Protein AF-A0A7X2ZSP7-F1 (afdb_monomer)

Solvent-accessible surface area (backbone atoms only — not comparable to full-atom values): 6248 Å² total; per-residue (Å²): 135,80,85,75,80,73,73,78,79,79,77,81,80,87,80,85,79,76,85,85,76,88,71,74,70,70,70,78,67,75,78,66,77,75,48,36,67,53,47,38,74,74,40,33,84,83,72,76,74,37,33,39,75,86,49,44,59,71,71,57,46,79,41,35,81,75,34,30,79,84,70,80,67,45,36,42,54,65,36,46,61,69,38,80,75,80,80,74,74,78,84,124

Structure (mmCIF, N/CA/C/O backbone):
data_AF-A0A7X2ZSP7-F1
#
_entry.id   AF-A0A7X2ZSP7-F1
#
loop_
_atom_site.group_PDB
_atom_site.id
_atom_site.type_symbol
_atom_site.label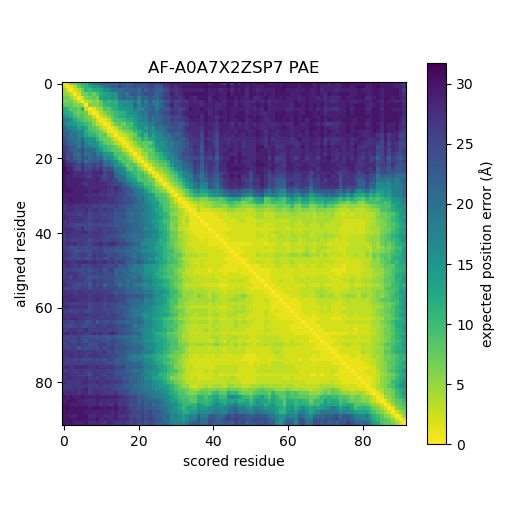_atom_id
_atom_site.label_alt_id
_atom_site.label_comp_id
_atom_site.label_asym_id
_atom_site.label_entity_id
_atom_site.label_seq_id
_atom_site.pdbx_PDB_ins_code
_atom_site.Cartn_x
_atom_site.Cartn_y
_atom_site.Cartn_z
_atom_site.occupancy
_atom_site.B_iso_or_equiv
_atom_site.auth_seq_id
_atom_site.auth_comp_id
_atom_site.auth_asym_id
_atom_site.auth_atom_id
_atom_site.pdbx_PDB_model_num
ATOM 1 N N . MET A 1 1 ? 57.338 -21.449 -46.737 1.00 44.62 1 MET A N 1
ATOM 2 C CA . MET A 1 1 ? 57.804 -22.324 -45.638 1.00 44.62 1 MET A CA 1
ATOM 3 C C . MET A 1 1 ? 57.100 -21.881 -44.364 1.00 44.62 1 MET A C 1
ATOM 5 O O . MET A 1 1 ? 57.280 -20.752 -43.924 1.00 44.62 1 MET A O 1
ATOM 9 N N . ASN A 1 2 ? 56.142 -22.691 -43.919 1.00 45.34 2 ASN A N 1
ATOM 10 C CA . ASN A 1 2 ? 55.001 -22.259 -43.114 1.00 45.34 2 ASN A CA 1
ATOM 11 C C . ASN A 1 2 ? 55.349 -22.233 -41.622 1.00 45.34 2 ASN A C 1
ATOM 13 O O . ASN A 1 2 ? 55.725 -23.259 -41.064 1.00 45.34 2 ASN A O 1
ATOM 17 N N . LYS A 1 3 ? 55.186 -21.067 -40.984 1.00 48.75 3 LYS A N 1
ATOM 18 C CA . LYS A 1 3 ? 55.512 -20.753 -39.577 1.00 48.75 3 LYS A CA 1
ATOM 19 C C . LYS A 1 3 ? 54.562 -21.432 -38.567 1.00 48.75 3 LYS A C 1
ATOM 21 O O . LYS A 1 3 ? 54.109 -20.809 -37.616 1.00 48.75 3 LYS A O 1
ATOM 26 N N . LYS A 1 4 ? 54.216 -22.702 -38.795 1.00 53.25 4 LYS A N 1
ATOM 27 C CA . LYS A 1 4 ? 53.289 -23.492 -37.966 1.00 53.25 4 LYS A CA 1
ATOM 28 C C . LYS A 1 4 ? 53.971 -24.183 -36.773 1.00 53.25 4 LYS A C 1
ATOM 30 O O . LYS A 1 4 ? 53.298 -24.886 -36.035 1.00 53.25 4 LYS A O 1
ATOM 35 N N . SER A 1 5 ? 55.264 -23.943 -36.542 1.00 52.34 5 SER A N 1
ATOM 36 C CA . SER A 1 5 ? 56.039 -24.611 -35.480 1.00 52.34 5 SER A CA 1
ATOM 37 C C . SER A 1 5 ? 56.327 -23.749 -34.242 1.00 52.34 5 SER A C 1
ATOM 39 O O . SER A 1 5 ? 57.038 -24.198 -33.356 1.00 52.34 5 SER A O 1
ATOM 41 N N . PHE A 1 6 ? 55.772 -22.533 -34.146 1.00 52.00 6 PHE A N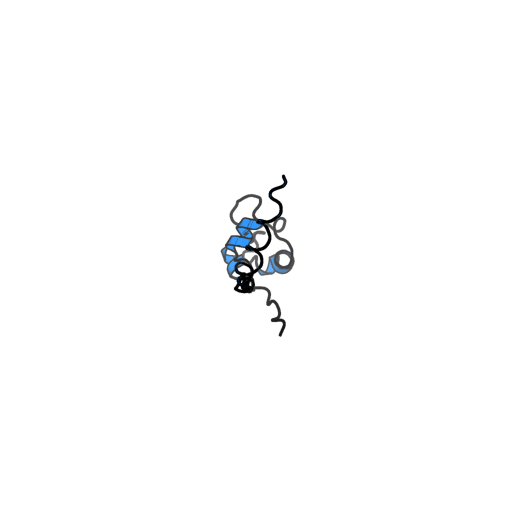 1
ATOM 42 C CA . PHE A 1 6 ? 55.862 -21.695 -32.933 1.00 52.00 6 PHE A CA 1
ATOM 43 C C . PHE A 1 6 ? 54.661 -21.854 -31.981 1.00 52.00 6 PHE A C 1
ATOM 45 O O . PHE A 1 6 ? 54.636 -21.265 -30.905 1.00 52.00 6 PHE A O 1
ATOM 52 N N . TYR A 1 7 ? 53.670 -22.670 -32.354 1.00 53.53 7 TYR A N 1
ATOM 53 C CA . TYR A 1 7 ? 52.433 -22.879 -31.591 1.00 53.53 7 TYR A CA 1
ATOM 54 C C . TYR A 1 7 ? 52.555 -23.897 -30.442 1.00 53.53 7 TYR A C 1
ATOM 56 O O . TYR A 1 7 ? 51.575 -24.158 -29.754 1.00 53.53 7 TYR A O 1
ATOM 64 N N . THR A 1 8 ? 53.736 -24.466 -30.193 1.00 53.34 8 THR A N 1
ATOM 65 C CA . THR A 1 8 ? 53.919 -25.588 -29.251 1.00 53.34 8 THR A CA 1
ATOM 66 C C . THR A 1 8 ? 54.585 -25.221 -27.920 1.00 53.34 8 THR A C 1
ATOM 68 O O . THR A 1 8 ? 54.831 -26.112 -27.116 1.00 53.34 8 THR A O 1
ATOM 71 N N . ALA A 1 9 ? 54.834 -23.935 -27.639 1.00 49.81 9 ALA A N 1
ATOM 72 C CA . ALA A 1 9 ? 55.406 -23.478 -26.359 1.00 49.81 9 ALA A CA 1
ATOM 73 C C . ALA A 1 9 ? 54.493 -22.536 -25.545 1.00 49.81 9 ALA A C 1
ATOM 75 O O . ALA A 1 9 ? 54.862 -22.112 -24.456 1.00 49.81 9 ALA A O 1
ATOM 76 N N . ILE A 1 10 ? 53.281 -22.241 -26.029 1.00 52.62 10 ILE A N 1
ATOM 77 C CA . ILE A 1 10 ? 52.240 -21.490 -25.287 1.00 52.62 10 ILE A CA 1
ATOM 78 C C . ILE A 1 10 ? 51.177 -22.468 -24.739 1.00 52.62 10 ILE A C 1
ATOM 80 O O . ILE A 1 10 ? 50.046 -22.104 -24.440 1.00 52.62 10 ILE A O 1
ATOM 84 N N . ALA A 1 11 ? 51.535 -23.750 -24.633 1.00 50.75 11 ALA A N 1
ATOM 85 C CA . ALA A 1 11 ? 50.632 -24.832 -24.259 1.00 50.75 11 ALA A CA 1
ATOM 86 C C . ALA A 1 11 ? 50.649 -25.185 -22.756 1.00 50.75 11 ALA A C 1
ATOM 88 O O . ALA A 1 11 ? 49.985 -26.144 -22.382 1.00 50.75 11 ALA A O 1
ATOM 89 N N . THR A 1 12 ? 51.377 -24.471 -21.879 1.00 52.78 12 THR A N 1
ATOM 90 C CA . THR A 1 12 ? 51.584 -24.975 -20.498 1.00 52.78 12 THR A CA 1
ATOM 91 C C . THR A 1 12 ? 51.532 -23.988 -19.323 1.00 52.78 12 THR A C 1
ATOM 93 O O . THR A 1 12 ? 51.631 -24.462 -18.198 1.00 52.78 12 THR A O 1
ATOM 96 N N . VAL A 1 13 ? 51.327 -22.669 -19.478 1.00 51.78 13 VAL A N 1
ATOM 97 C CA . VAL A 1 13 ? 51.414 -21.751 -18.301 1.00 51.78 13 VAL A CA 1
ATOM 98 C C . VAL A 1 13 ? 50.209 -20.819 -18.085 1.00 51.78 13 VAL A C 1
ATOM 100 O O . VAL A 1 13 ? 50.065 -20.253 -17.009 1.00 51.78 13 VAL A O 1
ATOM 103 N N . ALA A 1 14 ? 49.271 -20.699 -19.025 1.00 49.88 14 ALA A N 1
ATOM 104 C CA . ALA A 1 14 ? 48.180 -19.715 -18.915 1.00 49.88 14 ALA A CA 1
ATOM 105 C C . ALA A 1 14 ? 46.775 -20.325 -18.730 1.00 49.88 14 ALA A C 1
ATOM 107 O O . ALA A 1 14 ? 45.784 -19.705 -19.101 1.00 49.88 14 ALA A O 1
ATOM 108 N N . PHE A 1 15 ? 46.674 -21.538 -18.171 1.00 50.50 15 PHE A N 1
ATOM 109 C CA . PHE A 1 15 ? 45.390 -22.203 -17.878 1.00 50.50 15 PHE A CA 1
ATOM 110 C C . PHE A 1 15 ? 45.213 -22.557 -16.387 1.00 50.50 15 PHE A C 1
ATOM 112 O O . PHE A 1 15 ? 44.417 -23.417 -16.030 1.00 50.50 15 PHE A O 1
ATOM 119 N N . THR A 1 16 ? 45.938 -21.886 -15.487 1.00 53.00 16 THR A N 1
ATOM 120 C CA . THR A 1 16 ? 45.802 -22.036 -14.023 1.00 53.00 16 THR A CA 1
ATOM 121 C C . THR A 1 16 ? 45.151 -20.818 -13.370 1.00 53.00 16 THR A C 1
ATOM 123 O O . THR A 1 16 ? 45.584 -20.375 -12.313 1.00 53.00 16 THR A O 1
ATOM 126 N N . LEU A 1 17 ? 44.115 -20.255 -13.995 1.00 51.44 17 LEU A N 1
ATOM 127 C CA . LEU A 1 17 ? 43.220 -19.274 -13.364 1.00 51.44 17 LEU A CA 1
ATOM 128 C C . LEU A 1 17 ? 41.753 -19.608 -13.669 1.00 51.44 17 LEU A C 1
ATOM 130 O O . LEU A 1 17 ? 40.933 -18.742 -13.961 1.00 51.44 17 LEU A O 1
ATOM 134 N N . ILE A 1 18 ? 41.420 -20.898 -13.610 1.00 60.53 18 ILE A N 1
ATOM 135 C CA . ILE A 1 18 ? 40.049 -21.316 -13.320 1.00 60.53 18 ILE A CA 1
ATOM 136 C C . ILE A 1 18 ? 39.933 -21.381 -11.800 1.00 60.53 18 ILE A C 1
ATOM 138 O O . ILE A 1 18 ? 40.818 -21.913 -11.139 1.00 60.53 18 ILE A O 1
ATOM 142 N N . ALA A 1 19 ? 38.807 -20.887 -11.294 1.00 60.72 19 ALA A N 1
ATOM 143 C CA . ALA A 1 19 ? 38.456 -20.712 -9.891 1.00 60.72 19 ALA A CA 1
ATOM 144 C C . ALA A 1 19 ? 39.054 -19.446 -9.279 1.00 60.72 19 ALA A C 1
ATOM 146 O O . ALA A 1 19 ? 40.193 -19.419 -8.836 1.00 60.72 19 ALA A O 1
ATOM 147 N N . VAL A 1 20 ? 38.238 -18.395 -9.218 1.00 58.88 20 VAL A N 1
ATOM 148 C CA . VAL A 1 20 ? 37.807 -17.797 -7.948 1.00 58.88 20 VAL A CA 1
ATOM 149 C C . VAL A 1 20 ? 36.787 -16.702 -8.283 1.00 58.88 20 VAL A C 1
ATOM 151 O O . VAL A 1 20 ? 37.100 -15.619 -8.755 1.00 58.88 20 VAL A O 1
ATOM 154 N N . GLN A 1 21 ? 35.530 -17.050 -8.008 1.00 53.56 21 GLN A N 1
ATOM 155 C CA . GLN A 1 21 ? 34.536 -16.155 -7.424 1.00 53.56 21 GLN A CA 1
ATOM 156 C C . GLN A 1 21 ? 33.964 -15.024 -8.285 1.00 53.56 21 GLN A C 1
ATOM 158 O O . GLN A 1 21 ? 34.016 -13.859 -7.910 1.00 53.56 21 GLN A O 1
ATOM 163 N N . THR A 1 22 ? 33.152 -15.382 -9.278 1.00 52.47 22 THR A N 1
ATOM 164 C CA . THR A 1 22 ? 31.838 -14.721 -9.371 1.00 52.47 22 THR A CA 1
ATOM 165 C C . THR A 1 22 ? 30.859 -15.471 -8.474 1.00 52.47 22 THR A C 1
ATOM 167 O O . THR A 1 22 ? 29.844 -16.001 -8.915 1.00 52.47 22 THR A O 1
ATOM 170 N N . ALA A 1 23 ? 31.172 -15.510 -7.177 1.00 56.06 23 ALA A N 1
ATOM 171 C CA . ALA A 1 23 ? 30.138 -15.559 -6.165 1.00 56.06 23 ALA A CA 1
ATOM 172 C C . ALA A 1 23 ? 29.515 -14.158 -6.130 1.00 56.06 23 ALA A C 1
A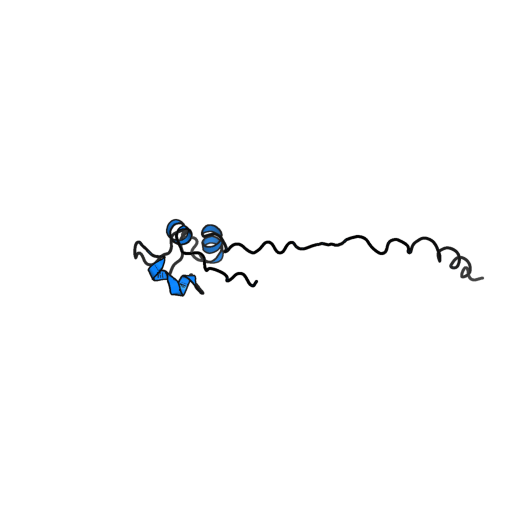TOM 174 O O . ALA A 1 23 ? 29.593 -13.445 -5.137 1.00 56.06 23 ALA A O 1
ATOM 175 N N . SER A 1 24 ? 28.834 -13.775 -7.214 1.00 48.06 24 SER A N 1
ATOM 176 C CA . SER A 1 24 ? 27.612 -12.999 -7.076 1.00 48.06 24 SER A CA 1
ATOM 177 C C . SER A 1 24 ? 26.611 -13.937 -6.401 1.00 48.06 24 SER A C 1
ATOM 179 O O . SER A 1 24 ? 25.638 -14.409 -6.983 1.00 48.06 24 SER A O 1
ATOM 181 N N . ALA A 1 25 ? 26.897 -14.228 -5.127 1.00 52.38 25 ALA A N 1
ATOM 182 C CA . ALA A 1 25 ? 25.900 -14.422 -4.113 1.00 52.38 25 ALA A CA 1
ATOM 183 C C . ALA A 1 25 ? 25.064 -13.150 -4.183 1.00 52.38 25 ALA A C 1
ATOM 185 O O . ALA A 1 25 ? 25.325 -12.156 -3.512 1.00 52.38 25 ALA A O 1
ATOM 186 N N . GLN A 1 26 ? 24.107 -13.164 -5.110 1.00 46.22 26 GLN A N 1
ATOM 187 C CA . GLN A 1 26 ? 22.929 -12.343 -5.062 1.00 46.22 26 GLN A CA 1
ATOM 188 C C . GLN A 1 26 ? 22.271 -12.775 -3.764 1.00 46.22 26 GLN A C 1
ATOM 190 O O . GLN A 1 26 ? 21.500 -13.736 -3.713 1.00 46.22 26 GLN A O 1
ATOM 195 N N . GLU A 1 27 ? 22.742 -12.135 -2.695 1.00 46.19 27 GLU A N 1
ATOM 196 C CA . GLU A 1 27 ? 22.147 -12.079 -1.388 1.00 46.19 27 GLU A CA 1
ATOM 197 C C . GLU A 1 27 ? 20.659 -11.996 -1.667 1.00 46.19 27 GLU A C 1
ATOM 199 O O . GLU A 1 27 ? 20.163 -11.021 -2.239 1.00 46.19 27 GLU A O 1
ATOM 204 N N . LYS A 1 28 ? 19.963 -13.096 -1.379 1.00 49.16 28 LYS A N 1
ATOM 205 C CA . LYS A 1 28 ? 18.518 -13.103 -1.266 1.00 49.16 28 LYS A CA 1
ATOM 206 C C . LYS A 1 28 ? 18.223 -12.163 -0.105 1.00 49.16 28 LYS A C 1
ATOM 208 O O . LYS A 1 28 ? 17.967 -12.621 1.003 1.00 49.16 28 LYS A O 1
ATOM 213 N N . ARG A 1 29 ? 18.305 -10.853 -0.349 1.00 49.72 29 ARG A N 1
ATOM 214 C CA . ARG A 1 29 ? 17.658 -9.841 0.461 1.00 49.72 29 ARG A CA 1
ATOM 215 C C . ARG A 1 29 ? 16.224 -10.301 0.466 1.00 49.72 29 ARG A C 1
ATOM 217 O O . ARG A 1 29 ? 15.572 -10.306 -0.581 1.00 49.72 29 ARG A O 1
ATOM 224 N N . GLY A 1 30 ? 15.808 -10.872 1.594 1.00 53.47 30 GLY A N 1
ATOM 225 C CA . GLY A 1 30 ? 14.413 -11.175 1.824 1.00 53.47 30 GLY A CA 1
ATOM 226 C C . GLY A 1 30 ? 13.695 -9.890 1.480 1.00 53.47 30 GLY A C 1
ATOM 227 O O . GLY A 1 30 ? 13.960 -8.878 2.116 1.00 53.47 30 GLY A O 1
ATOM 228 N N . GLN A 1 31 ? 12.945 -9.903 0.379 1.00 55.69 31 GLN A N 1
ATOM 229 C CA . GLN A 1 31 ? 12.233 -8.728 -0.083 1.00 55.69 31 GLN A CA 1
ATOM 230 C C . GLN A 1 31 ? 11.287 -8.379 1.056 1.00 55.69 31 GLN A C 1
ATOM 232 O O . GLN A 1 31 ? 10.295 -9.083 1.280 1.00 55.69 31 GLN A O 1
ATOM 237 N N . GLU A 1 32 ? 11.661 -7.376 1.851 1.00 60.03 32 GLU A N 1
ATOM 238 C CA . GLU A 1 32 ? 10.715 -6.742 2.742 1.00 60.03 32 GLU A CA 1
ATOM 239 C C . GLU A 1 32 ? 9.533 -6.311 1.871 1.00 60.03 32 GLU A C 1
ATOM 241 O O . GLU A 1 32 ? 9.734 -5.947 0.705 1.00 60.03 32 GLU A O 1
ATOM 246 N N . PRO A 1 33 ? 8.294 -6.437 2.374 1.00 68.50 33 PRO A N 1
ATOM 247 C CA . PRO A 1 33 ? 7.145 -5.927 1.648 1.00 68.50 33 PRO A CA 1
ATOM 248 C C . PRO A 1 33 ? 7.444 -4.490 1.209 1.00 68.50 33 PRO A C 1
ATOM 250 O O . PRO A 1 33 ? 8.004 -3.749 2.028 1.00 68.50 33 PRO A O 1
ATOM 253 N N . PRO A 1 34 ? 7.111 -4.112 -0.040 1.00 79.38 34 PRO A N 1
ATOM 254 C CA . PRO A 1 34 ? 7.315 -2.748 -0.503 1.00 79.38 34 PRO A CA 1
ATOM 255 C C . PRO A 1 34 ? 6.722 -1.791 0.526 1.00 79.38 34 PRO A C 1
ATOM 257 O O . PRO A 1 34 ? 5.645 -2.038 1.080 1.00 79.38 34 PRO A O 1
ATOM 260 N N . SER A 1 35 ? 7.469 -0.739 0.834 1.00 86.31 35 SER A N 1
ATOM 261 C CA . SER A 1 35 ? 6.989 0.290 1.746 1.00 86.31 35 SER A CA 1
ATOM 262 C C . SER A 1 35 ? 5.719 0.937 1.185 1.00 86.31 35 SER A C 1
ATOM 264 O O . SER A 1 35 ? 5.489 0.927 -0.025 1.00 86.31 35 SER A O 1
ATOM 266 N N . ALA A 1 36 ? 4.905 1.547 2.048 1.00 87.62 36 ALA A N 1
ATOM 267 C CA . ALA A 1 36 ? 3.739 2.319 1.615 1.00 87.62 36 ALA A CA 1
ATOM 268 C C . ALA A 1 36 ? 4.098 3.338 0.517 1.00 87.62 36 ALA A C 1
ATOM 270 O O . ALA A 1 36 ? 3.398 3.455 -0.481 1.00 87.62 36 ALA A O 1
ATOM 271 N N . THR A 1 37 ? 5.248 4.006 0.652 1.00 89.38 37 THR A N 1
ATOM 272 C CA . THR A 1 37 ? 5.747 4.965 -0.339 1.00 89.38 37 THR A CA 1
ATOM 273 C C . THR A 1 37 ? 6.039 4.311 -1.689 1.00 89.38 37 THR A C 1
ATOM 275 O O . THR A 1 37 ? 5.728 4.882 -2.729 1.00 89.38 37 THR A O 1
ATOM 278 N N . GLU A 1 38 ? 6.638 3.118 -1.699 1.00 89.12 38 GLU A N 1
ATOM 279 C CA . GLU A 1 38 ? 6.884 2.376 -2.941 1.00 89.12 38 GLU A CA 1
ATOM 280 C C . GLU A 1 38 ? 5.593 1.866 -3.571 1.00 89.12 38 GLU A C 1
ATOM 282 O O . GLU A 1 38 ? 5.490 1.878 -4.794 1.00 89.12 38 GLU A O 1
ATOM 287 N N . LEU A 1 39 ? 4.616 1.455 -2.760 1.00 88.62 39 LEU A N 1
ATOM 288 C CA . LEU A 1 39 ? 3.299 1.045 -3.243 1.00 88.62 39 LEU A CA 1
ATOM 289 C C . LEU A 1 39 ? 2.587 2.195 -3.947 1.00 88.62 39 LEU A C 1
ATOM 291 O O . LEU A 1 39 ? 2.180 2.022 -5.091 1.00 88.62 39 LEU A O 1
ATOM 295 N N . ILE A 1 40 ? 2.509 3.368 -3.309 1.00 91.62 40 ILE A N 1
ATOM 296 C CA . ILE A 1 40 ? 1.936 4.570 -3.928 1.00 91.62 40 ILE A CA 1
ATOM 297 C C . ILE A 1 40 ? 2.686 4.868 -5.221 1.00 91.62 40 ILE A C 1
ATOM 299 O O . ILE A 1 40 ? 2.093 4.850 -6.286 1.00 91.62 40 ILE A O 1
ATOM 303 N N . LYS A 1 41 ? 4.017 4.969 -5.178 1.00 90.69 41 LYS A N 1
ATOM 304 C CA . LYS A 1 41 ? 4.824 5.257 -6.372 1.00 90.69 41 LYS A CA 1
ATOM 305 C C . LYS A 1 41 ? 4.620 4.264 -7.530 1.00 90.69 41 LYS A C 1
ATOM 307 O O . LYS A 1 41 ? 4.859 4.614 -8.682 1.00 90.69 41 LYS A O 1
ATOM 312 N N . GLN A 1 42 ? 4.260 3.014 -7.246 1.00 90.06 42 GLN A N 1
ATOM 313 C CA . GLN A 1 42 ? 4.030 1.992 -8.271 1.00 90.06 42 GLN A CA 1
ATOM 314 C C . GLN A 1 42 ? 2.588 1.938 -8.784 1.00 90.06 42 GLN A C 1
ATOM 316 O O . GLN A 1 42 ? 2.368 1.388 -9.864 1.00 90.06 42 GLN A O 1
ATOM 321 N N . MET A 1 43 ? 1.618 2.421 -8.008 1.00 91.19 43 MET A N 1
ATOM 322 C C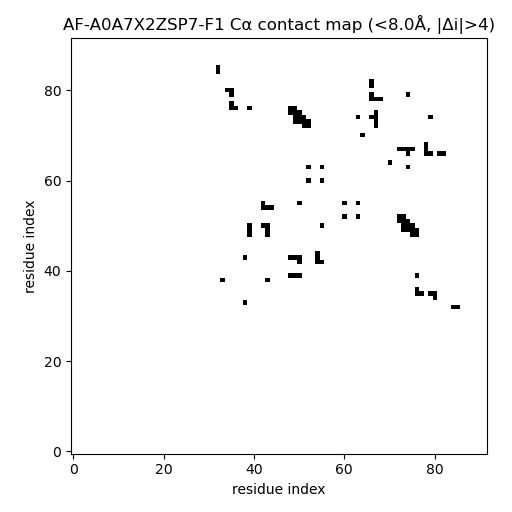A . MET A 1 43 ? 0.194 2.165 -8.242 1.00 91.19 43 MET A CA 1
ATOM 323 C C . MET A 1 43 ? -0.637 3.438 -8.431 1.00 91.19 43 MET A C 1
ATOM 325 O O . MET A 1 43 ? -1.677 3.352 -9.077 1.00 91.19 43 MET A O 1
ATOM 329 N N . ASP A 1 44 ? -0.172 4.570 -7.902 1.00 94.00 44 ASP A N 1
ATOM 330 C CA . ASP A 1 44 ? -0.766 5.905 -8.014 1.00 94.00 44 ASP A CA 1
ATOM 331 C C . ASP A 1 44 ? -0.612 6.388 -9.458 1.00 94.00 44 ASP A C 1
ATOM 333 O O . ASP A 1 44 ? 0.454 6.841 -9.882 1.00 94.00 44 ASP A O 1
ATOM 337 N N . ALA A 1 45 ? -1.655 6.166 -10.253 1.00 94.12 45 ALA A N 1
ATOM 338 C CA . ALA A 1 45 ? -1.650 6.452 -11.679 1.00 94.12 45 ALA A CA 1
ATOM 339 C C . ALA A 1 45 ? -2.064 7.897 -11.964 1.00 94.12 45 ALA A C 1
ATOM 341 O O . ALA A 1 45 ? -1.739 8.422 -13.031 1.00 94.12 45 ALA A O 1
ATOM 342 N N . ASN A 1 46 ? -2.809 8.515 -11.046 1.00 93.31 46 ASN A N 1
ATOM 343 C CA . ASN A 1 46 ? -3.222 9.912 -11.120 1.00 93.31 46 ASN A CA 1
ATOM 344 C C . ASN A 1 46 ? -2.277 10.875 -10.373 1.00 93.31 46 ASN A C 1
ATOM 346 O O . ASN A 1 46 ? -2.503 12.083 -10.440 1.00 93.31 46 ASN A O 1
ATOM 350 N N . GLU A 1 47 ? -1.223 10.357 -9.738 1.00 93.25 47 GLU A N 1
ATOM 351 C CA . GLU A 1 47 ? -0.167 11.095 -9.029 1.00 93.25 47 GLU A CA 1
ATOM 352 C C . GLU A 1 47 ? -0.714 12.017 -7.929 1.00 93.25 47 GLU A C 1
ATOM 354 O O . GLU A 1 47 ? -0.224 13.131 -7.716 1.00 93.25 47 GLU A O 1
ATOM 359 N N . ASP A 1 48 ? -1.756 11.568 -7.231 1.00 92.75 48 ASP A N 1
ATOM 360 C CA . ASP A 1 48 ? -2.433 12.358 -6.203 1.00 92.75 48 ASP A CA 1
ATOM 361 C C . ASP A 1 48 ? -1.949 12.059 -4.772 1.00 92.75 48 ASP A C 1
ATOM 363 O O . ASP A 1 48 ? -2.426 12.676 -3.810 1.00 92.75 48 ASP A O 1
ATOM 367 N N . GLY A 1 49 ? -0.980 11.148 -4.634 1.00 92.00 49 GLY A N 1
ATOM 368 C CA . GLY A 1 49 ? -0.348 10.773 -3.376 1.00 92.00 49 GLY A CA 1
ATOM 369 C C . GLY A 1 49 ? -1.157 9.791 -2.530 1.00 92.00 49 GLY A C 1
ATOM 370 O O . GLY A 1 49 ? -0.804 9.578 -1.366 1.00 92.00 49 GLY A O 1
ATOM 371 N N . LYS A 1 50 ? -2.223 9.203 -3.079 1.00 94.25 50 LYS A N 1
ATOM 372 C CA . LYS A 1 50 ? -3.062 8.181 -2.442 1.00 94.25 50 LYS A CA 1
ATOM 373 C C . LYS A 1 50 ? -3.459 7.117 -3.468 1.00 94.25 50 LYS A C 1
ATOM 375 O O . LYS A 1 50 ? -3.159 7.232 -4.646 1.00 94.25 50 LYS A O 1
ATOM 380 N N . LEU A 1 51 ? -4.051 6.013 -3.014 1.00 94.50 51 LEU A N 1
ATOM 381 C CA . LEU A 1 51 ? -4.486 4.932 -3.906 1.00 94.50 51 LEU A CA 1
ATOM 382 C C . LEU A 1 51 ? -5.993 4.745 -3.836 1.00 94.50 51 LEU A C 1
ATOM 384 O O . LEU A 1 51 ? -6.519 4.357 -2.798 1.00 94.50 51 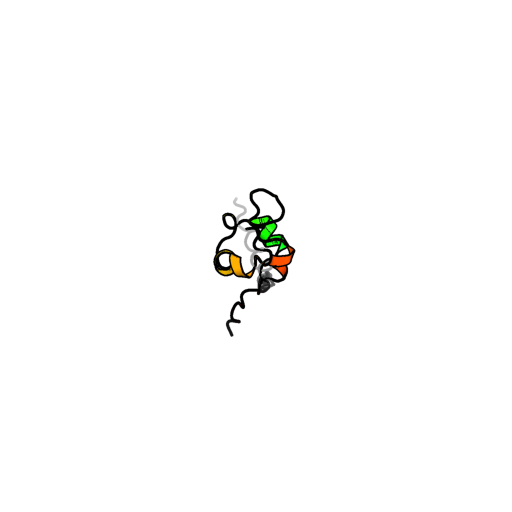LEU A O 1
ATOM 388 N N . SER A 1 52 ? -6.687 4.943 -4.951 1.00 95.06 52 SER A N 1
ATOM 389 C CA . SER A 1 52 ? -8.113 4.627 -5.045 1.00 95.06 52 SER A CA 1
ATOM 390 C C . SER A 1 52 ? -8.371 3.117 -5.159 1.00 95.06 52 SER A C 1
ATOM 392 O O . SER A 1 52 ? -7.503 2.338 -5.568 1.00 95.06 52 SER A O 1
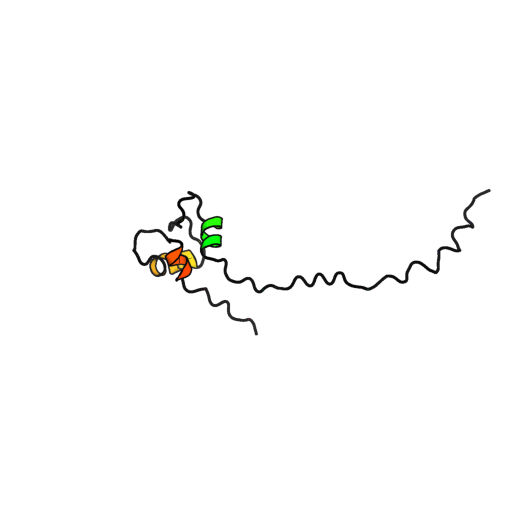ATOM 394 N N . GLU A 1 53 ? -9.612 2.685 -4.904 1.00 92.38 53 GLU A N 1
ATOM 395 C CA . GLU A 1 53 ? -10.040 1.279 -5.053 1.00 92.38 53 GLU A CA 1
ATOM 396 C C . GLU A 1 53 ? -9.760 0.695 -6.463 1.00 92.38 53 GLU A C 1
ATOM 398 O O . GLU A 1 53 ? -9.603 -0.517 -6.664 1.00 92.38 53 GLU A O 1
ATOM 403 N N . LYS A 1 54 ? -9.699 1.569 -7.475 1.00 92.88 54 LYS A N 1
ATOM 404 C CA . LYS A 1 54 ? -9.439 1.203 -8.875 1.00 92.88 54 LYS A CA 1
ATOM 405 C C . LYS A 1 54 ? -7.950 0.993 -9.159 1.00 92.88 54 LYS A C 1
ATOM 407 O O . LYS A 1 54 ? -7.610 0.234 -10.069 1.00 92.88 54 LYS A O 1
ATOM 412 N N . GLU A 1 55 ? -7.085 1.648 -8.395 1.00 93.56 55 GLU A N 1
ATOM 413 C CA . GLU A 1 55 ? -5.627 1.592 -8.529 1.00 93.56 55 GLU A CA 1
ATOM 414 C C . GLU A 1 55 ? -5.033 0.443 -7.717 1.00 93.56 55 GLU A C 1
ATOM 416 O O . GLU A 1 55 ? -4.088 -0.220 -8.160 1.00 93.56 55 GLU A O 1
ATOM 421 N N . VAL A 1 56 ? -5.642 0.131 -6.568 1.00 91.50 56 VAL A N 1
ATOM 422 C CA . VAL A 1 56 ? -5.236 -0.998 -5.728 1.00 91.50 56 VAL A CA 1
ATOM 423 C C . VAL A 1 56 ? -5.508 -2.356 -6.379 1.00 91.50 56 VAL A C 1
ATOM 425 O O . VAL A 1 56 ? -6.510 -2.592 -7.059 1.00 91.50 56 VAL A O 1
ATOM 428 N N . LYS A 1 57 ? -4.600 -3.308 -6.147 1.00 89.50 57 LYS A N 1
ATOM 429 C CA . LYS A 1 57 ? -4.672 -4.682 -6.662 1.00 89.50 57 LYS A CA 1
ATOM 430 C C . LYS A 1 57 ? -4.151 -5.672 -5.622 1.00 89.50 57 LYS A C 1
ATOM 432 O O . LYS A 1 57 ? -3.419 -5.310 -4.702 1.00 89.50 57 LYS A O 1
ATOM 437 N N . GLY A 1 58 ? -4.504 -6.946 -5.789 1.00 87.81 58 GLY A N 1
ATOM 438 C CA . GLY A 1 58 ? -4.016 -8.024 -4.928 1.00 87.81 58 GLY A CA 1
ATOM 439 C C . GLY A 1 58 ? -4.535 -7.921 -3.484 1.00 87.81 58 GLY A C 1
ATOM 440 O O . GLY A 1 58 ? -5.689 -7.541 -3.291 1.00 87.81 58 GLY A O 1
ATOM 441 N N . PRO A 1 59 ? -3.715 -8.257 -2.469 1.00 84.88 59 PRO A N 1
ATOM 442 C CA . PRO A 1 59 ? -4.138 -8.256 -1.065 1.00 84.88 59 PRO A CA 1
ATOM 443 C C . PRO A 1 59 ? -4.657 -6.902 -0.571 1.00 84.88 59 PRO A C 1
ATOM 445 O O . PRO A 1 59 ? -5.634 -6.870 0.164 1.00 84.88 59 PRO A O 1
ATOM 448 N N . ILE A 1 60 ? -4.067 -5.794 -1.038 1.00 87.62 60 ILE A N 1
ATOM 449 C CA . ILE A 1 60 ? -4.477 -4.434 -0.649 1.00 87.62 60 ILE A CA 1
ATOM 450 C C . ILE A 1 60 ? -5.926 -4.172 -1.049 1.00 87.62 60 ILE A C 1
ATOM 452 O O . ILE A 1 60 ? -6.672 -3.590 -0.280 1.00 87.62 60 ILE A O 1
ATOM 456 N N . LYS A 1 61 ? -6.351 -4.653 -2.224 1.00 90.00 61 LYS A N 1
ATOM 457 C CA . LYS A 1 61 ? -7.740 -4.505 -2.663 1.00 90.00 61 LYS A CA 1
ATOM 458 C C . LYS A 1 61 ? -8.710 -5.297 -1.781 1.00 90.00 61 LYS A C 1
ATOM 460 O O . LYS A 1 61 ? -9.795 -4.816 -1.484 1.00 90.00 61 LYS A O 1
ATOM 465 N N . ASN A 1 62 ? -8.323 -6.497 -1.350 1.00 89.88 62 ASN A N 1
ATOM 466 C CA . ASN A 1 62 ? -9.162 -7.318 -0.471 1.00 89.88 62 ASN A CA 1
ATOM 467 C C . ASN A 1 62 ? -9.287 -6.728 0.938 1.00 89.88 62 ASN A C 1
ATOM 469 O O . ASN A 1 62 ? -10.314 -6.906 1.587 1.00 89.88 62 ASN A O 1
ATOM 473 N N . ASP A 1 63 ? -8.238 -6.056 1.405 1.00 90.25 63 ASP A N 1
ATOM 474 C CA . ASP A 1 63 ? -8.202 -5.398 2.706 1.00 90.25 63 ASP A CA 1
ATOM 475 C C . ASP A 1 63 ? -8.453 -3.885 2.603 1.00 90.25 63 ASP A C 1
ATOM 477 O O . ASP A 1 63 ? -8.251 -3.184 3.585 1.00 90.25 63 ASP A O 1
ATOM 481 N N . PHE A 1 64 ? -8.930 -3.376 1.460 1.00 91.81 64 PHE A N 1
ATOM 482 C CA . PHE A 1 64 ? -9.064 -1.938 1.203 1.00 91.81 64 PHE A CA 1
ATOM 483 C C . PHE A 1 64 ? -9.879 -1.250 2.294 1.00 91.81 64 PHE A C 1
ATOM 485 O O . PHE A 1 64 ? -9.347 -0.414 3.005 1.00 91.81 64 PHE A O 1
ATOM 492 N N . SER A 1 65 ? -11.110 -1.708 2.531 1.00 91.25 65 SER A N 1
ATOM 493 C CA . SER A 1 65 ? -11.993 -1.173 3.577 1.00 91.25 65 SER A CA 1
ATOM 494 C C . SER A 1 65 ? -11.499 -1.416 5.009 1.00 91.25 65 SER A C 1
ATOM 496 O O . SER A 1 65 ? -12.115 -0.945 5.952 1.00 91.25 65 SER A O 1
ATOM 498 N N . LYS A 1 66 ? -10.449 -2.224 5.206 1.00 90.88 66 LYS A N 1
ATOM 499 C CA . LYS A 1 66 ? -9.802 -2.387 6.519 1.00 90.88 66 LYS A CA 1
ATOM 500 C C . LYS A 1 66 ? -8.640 -1.418 6.709 1.00 90.88 66 LYS A C 1
ATOM 502 O O . LYS A 1 66 ? -8.234 -1.205 7.846 1.00 90.88 66 LYS A O 1
ATOM 507 N N . ILE A 1 67 ? -8.052 -0.950 5.610 1.00 91.75 67 ILE A N 1
ATOM 508 C CA . ILE A 1 67 ? -6.925 -0.019 5.596 1.00 91.75 67 ILE A CA 1
ATOM 509 C C . ILE A 1 67 ? -7.452 1.418 5.506 1.00 91.75 67 ILE A C 1
ATOM 511 O O . ILE A 1 67 ? -6.912 2.277 6.185 1.00 91.75 67 ILE A O 1
ATOM 515 N N . ASP A 1 68 ? -8.506 1.645 4.718 1.00 93.50 68 ASP A N 1
ATOM 516 C CA . ASP A 1 68 ? -9.277 2.890 4.626 1.00 93.50 68 ASP A CA 1
ATOM 517 C C . ASP A 1 68 ? -10.032 3.115 5.946 1.00 93.50 68 ASP A C 1
ATOM 519 O O . ASP A 1 68 ? -11.127 2.595 6.165 1.00 93.50 68 ASP A O 1
ATOM 523 N N . THR A 1 69 ? -9.375 3.797 6.880 1.00 92.88 69 THR A N 1
ATOM 524 C CA . THR A 1 69 ? -9.884 4.052 8.234 1.00 92.88 69 THR A CA 1
ATOM 525 C C . THR A 1 69 ? -10.748 5.300 8.300 1.00 92.88 69 THR A C 1
ATOM 527 O O . THR A 1 69 ? -11.590 5.406 9.193 1.00 92.88 69 THR A O 1
ATOM 530 N N . ASN A 1 70 ? -10.528 6.249 7.388 1.00 93.25 70 ASN A N 1
ATOM 531 C CA . ASN A 1 70 ? -11.318 7.469 7.282 1.00 93.25 70 ASN A CA 1
ATOM 532 C C . ASN A 1 70 ? -12.539 7.315 6.351 1.00 93.25 70 ASN A C 1
ATOM 534 O O . ASN A 1 70 ? -13.359 8.233 6.297 1.00 93.25 70 ASN A O 1
ATOM 538 N N . GLU A 1 71 ? -12.677 6.164 5.684 1.00 93.62 71 GLU A N 1
ATOM 539 C CA . GLU A 1 71 ? -13.775 5.794 4.783 1.00 93.62 71 GLU A CA 1
ATOM 540 C C . GLU A 1 71 ? -13.967 6.803 3.639 1.00 93.62 71 GLU A C 1
ATOM 542 O O . GLU A 1 71 ? -15.092 7.073 3.201 1.00 93.62 71 GLU A O 1
ATOM 547 N N . ASP A 1 72 ? -12.868 7.388 3.153 1.00 94.19 72 ASP A N 1
ATOM 548 C CA . ASP A 1 72 ? -12.907 8.392 2.087 1.00 94.19 72 ASP A CA 1
ATOM 549 C C . ASP A 1 72 ? -12.850 7.779 0.675 1.00 94.19 72 ASP A C 1
ATOM 551 O O . ASP A 1 72 ? -13.062 8.483 -0.323 1.00 94.19 72 ASP A O 1
ATOM 555 N N . GLY A 1 73 ? -12.632 6.462 0.582 1.00 93.19 73 GLY A N 1
ATOM 556 C CA . GLY A 1 73 ? -12.517 5.734 -0.677 1.00 93.19 73 GLY A CA 1
ATOM 557 C C . GLY A 1 73 ? -11.117 5.770 -1.291 1.00 93.19 73 GLY A C 1
ATOM 558 O O . GLY A 1 73 ? -10.963 5.416 -2.470 1.00 93.19 73 GLY A O 1
ATOM 559 N N . TYR A 1 74 ? -10.099 6.155 -0.519 1.00 94.75 74 TYR A N 1
ATOM 560 C CA . TYR A 1 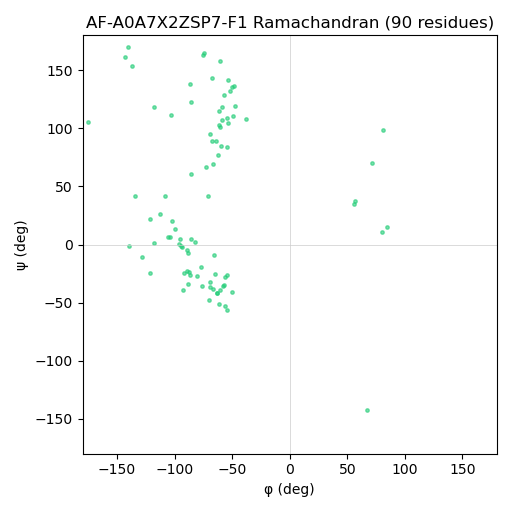74 ? -8.692 6.174 -0.900 1.00 94.75 74 TYR A CA 1
ATOM 561 C C . TYR A 1 74 ? -7.810 5.637 0.233 1.00 94.75 74 TYR A C 1
ATOM 563 O O . TYR A 1 74 ? -8.142 5.714 1.403 1.00 94.75 74 TYR A O 1
ATOM 571 N N . LEU A 1 75 ? -6.642 5.099 -0.116 1.00 93.69 75 LEU A N 1
ATOM 572 C CA . LEU A 1 75 ? -5.620 4.728 0.859 1.00 93.69 75 LEU A CA 1
ATOM 573 C C . LEU A 1 75 ? -4.519 5.773 0.861 1.00 93.69 75 LEU A C 1
ATOM 575 O O . LEU A 1 75 ? -3.749 5.886 -0.102 1.00 93.69 75 LEU A O 1
ATOM 579 N N . SER A 1 76 ? -4.426 6.517 1.954 1.00 94.38 76 SER A N 1
ATOM 580 C CA . SER A 1 76 ? -3.334 7.455 2.176 1.00 94.38 76 SER A CA 1
ATOM 581 C C . SER A 1 76 ? -2.024 6.737 2.530 1.00 94.38 76 SER A C 1
ATOM 583 O O . SER A 1 76 ? -1.981 5.561 2.904 1.00 94.38 76 SER A O 1
ATOM 585 N N . LEU A 1 77 ? -0.904 7.462 2.441 1.00 91.44 77 LEU A N 1
ATOM 586 C C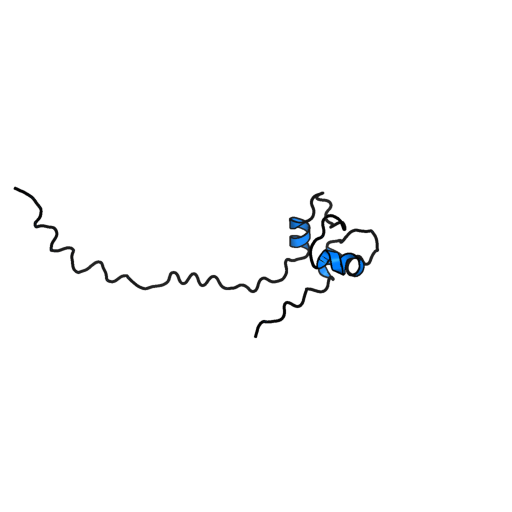A . LEU A 1 77 ? 0.404 6.952 2.865 1.00 91.44 77 LEU A CA 1
ATOM 587 C C . LEU A 1 77 ? 0.413 6.517 4.338 1.00 91.44 77 LEU A C 1
ATOM 589 O O . LEU A 1 77 ? 1.136 5.588 4.693 1.00 91.44 77 LEU A O 1
ATOM 593 N N . GLU A 1 78 ? -0.333 7.214 5.192 1.00 91.75 78 GLU A N 1
ATOM 594 C CA . GLU A 1 78 ? -0.405 6.939 6.628 1.00 91.75 78 GLU A CA 1
ATOM 595 C C . GLU A 1 78 ? -1.150 5.629 6.884 1.00 91.75 78 GLU A C 1
ATOM 597 O O . GLU A 1 78 ? -0.609 4.731 7.528 1.00 91.75 78 GLU A O 1
ATOM 602 N N . GLU A 1 79 ? -2.301 5.449 6.246 1.00 92.69 79 GLU A N 1
ATOM 603 C CA . GLU A 1 79 ? -3.096 4.222 6.336 1.00 92.69 79 GLU A CA 1
ATOM 604 C C . GLU A 1 79 ? -2.353 3.007 5.777 1.00 92.69 79 GLU A C 1
ATOM 606 O O . GLU A 1 79 ? -2.299 1.948 6.401 1.00 92.69 79 GLU A O 1
ATOM 611 N N . LEU A 1 80 ? -1.663 3.161 4.644 1.00 90.06 80 LEU A N 1
ATOM 612 C CA . LEU A 1 80 ? -0.822 2.101 4.078 1.00 90.06 80 LEU A CA 1
ATOM 613 C C . LEU A 1 80 ? 0.383 1.747 4.965 1.00 90.06 80 LEU A C 1
ATOM 615 O O . LEU A 1 80 ? 0.901 0.631 4.870 1.00 90.06 80 LEU A O 1
ATOM 619 N N . LYS A 1 81 ? 0.870 2.672 5.804 1.00 88.00 81 LYS A N 1
ATOM 620 C CA . LYS A 1 81 ? 1.937 2.387 6.783 1.00 88.00 81 LYS A CA 1
ATOM 621 C C . LYS A 1 81 ? 1.410 1.616 7.985 1.00 88.00 81 LYS A C 1
ATOM 623 O O . LYS A 1 81 ? 2.139 0.770 8.507 1.00 88.00 81 LYS A O 1
ATOM 628 N N . GLU A 1 82 ? 0.187 1.909 8.413 1.00 86.81 82 GLU A N 1
ATOM 629 C CA . GLU A 1 82 ? -0.492 1.179 9.486 1.00 86.81 82 GLU A CA 1
ATOM 630 C C . GLU A 1 82 ? -1.051 -0.170 9.016 1.00 86.81 82 GLU A C 1
ATOM 632 O O . GLU A 1 82 ? -1.256 -1.075 9.831 1.00 86.81 82 GLU A O 1
ATOM 637 N N . ALA A 1 83 ? -1.215 -0.344 7.700 1.00 82.44 83 ALA A N 1
ATOM 638 C CA . ALA A 1 83 ? -1.707 -1.571 7.102 1.00 82.44 83 ALA A CA 1
ATOM 639 C C . ALA A 1 83 ? -0.914 -2.804 7.587 1.00 82.44 83 ALA A C 1
ATOM 641 O O . ALA A 1 83 ? 0.327 -2.830 7.548 1.00 82.44 83 ALA A O 1
ATOM 642 N N . PRO A 1 84 ? -1.607 -3.881 8.002 1.00 71.44 84 PRO A N 1
ATOM 643 C CA . PRO A 1 84 ? -0.947 -5.096 8.435 1.00 71.44 84 PRO A CA 1
ATOM 644 C C . PRO A 1 84 ? -0.122 -5.680 7.286 1.00 71.44 84 PRO A C 1
ATOM 646 O O . PRO A 1 84 ? -0.656 -6.145 6.278 1.00 71.44 84 PRO A O 1
ATOM 649 N N . LYS A 1 85 ? 1.207 -5.705 7.447 1.00 69.94 85 LYS A N 1
ATOM 650 C CA . LYS A 1 85 ? 2.093 -6.353 6.474 1.00 69.94 85 LYS A CA 1
ATOM 651 C C . LYS A 1 85 ? 1.666 -7.818 6.317 1.00 69.94 85 LYS A C 1
ATOM 653 O O . LYS A 1 85 ? 1.569 -8.523 7.330 1.00 69.94 85 LYS A O 1
ATOM 658 N N . PRO A 1 86 ? 1.457 -8.321 5.085 1.00 63.44 86 PRO A N 1
ATOM 659 C CA . PRO A 1 86 ? 1.114 -9.718 4.893 1.00 63.44 86 PRO A CA 1
ATOM 660 C C . PRO A 1 86 ? 2.244 -10.564 5.476 1.00 63.44 86 PRO A C 1
ATOM 662 O O . PRO A 1 86 ? 3.396 -10.474 5.040 1.00 63.44 86 PRO A O 1
ATOM 665 N N . LYS A 1 87 ? 1.929 -11.377 6.492 1.00 61.53 87 LYS A N 1
ATOM 666 C CA . LYS A 1 87 ? 2.870 -12.341 7.063 1.00 61.53 87 LYS A CA 1
ATOM 667 C C . LYS A 1 87 ? 3.194 -13.360 5.972 1.00 61.53 87 LYS A C 1
ATOM 669 O O . LYS A 1 87 ? 2.520 -14.379 5.852 1.00 61.53 87 LYS A O 1
ATOM 674 N N . ARG A 1 88 ? 4.218 -13.099 5.151 1.00 61.44 88 ARG A N 1
ATOM 675 C CA . ARG A 1 88 ? 4.812 -14.136 4.302 1.00 61.44 88 ARG A CA 1
ATOM 676 C C . ARG A 1 88 ? 5.299 -15.209 5.261 1.0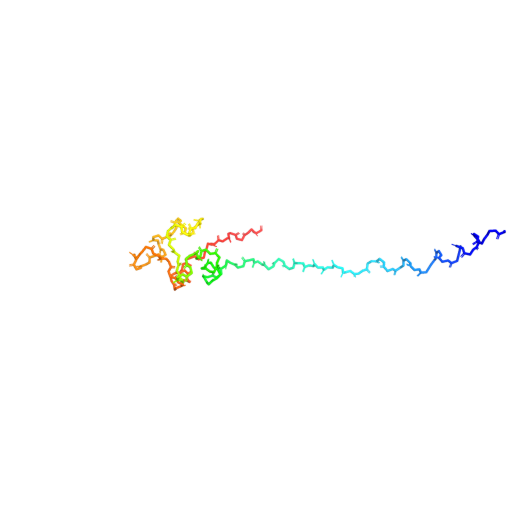0 61.44 88 ARG A C 1
ATOM 678 O O . ARG A 1 88 ? 6.256 -14.977 5.998 1.00 61.44 88 ARG A O 1
ATOM 685 N N . GLY A 1 89 ? 4.599 -16.342 5.300 1.00 54.91 89 GLY A N 1
ATOM 686 C CA . GLY A 1 89 ? 5.023 -17.491 6.085 1.00 54.91 89 GLY A CA 1
ATOM 687 C C . GLY A 1 89 ? 6.496 -17.738 5.789 1.00 54.91 89 GLY A C 1
ATOM 688 O O . GLY A 1 89 ? 6.868 -17.915 4.626 1.00 54.91 89 GLY A O 1
ATOM 689 N N . LYS A 1 90 ? 7.345 -17.660 6.820 1.00 50.59 90 LYS A N 1
ATOM 690 C CA . LYS A 1 90 ? 8.726 -18.119 6.710 1.00 50.59 90 LYS A CA 1
ATOM 691 C C . LYS A 1 90 ? 8.630 -19.562 6.219 1.00 50.59 90 LYS A C 1
ATOM 693 O O . LYS A 1 90 ? 8.158 -20.418 6.963 1.00 50.59 90 LYS A O 1
ATOM 698 N N . LYS A 1 91 ? 9.002 -19.820 4.962 1.00 51.31 91 LYS A N 1
ATOM 699 C CA . LYS A 1 91 ? 9.352 -21.177 4.543 1.00 51.31 91 LYS A CA 1
ATOM 700 C C . LYS A 1 91 ? 10.558 -21.542 5.406 1.00 51.31 91 LYS A C 1
ATOM 702 O O . LYS A 1 91 ? 11.623 -20.956 5.217 1.00 51.31 91 LYS A O 1
ATOM 707 N N . GLN A 1 92 ? 10.296 -22.354 6.429 1.00 45.81 92 GLN A N 1
ATOM 708 C CA . GLN A 1 92 ? 11.316 -23.076 7.183 1.00 45.81 92 GLN A CA 1
ATOM 709 C C . GLN A 1 92 ? 11.999 -24.075 6.252 1.00 45.81 92 GLN A C 1
ATOM 711 O O . GLN A 1 92 ? 11.307 -24.567 5.326 1.00 45.81 92 GLN A O 1
#

InterPro domains:
  IPR002048 EF-hand domain [PF13202] (40-55)
  IPR002048 EF-hand domain [PF13202] (63-82)
  IPR002048 EF-hand domain [PS50222] (55-90)
  IPR011992 EF-hand domain pair [SSF47473] (29-83)
  IPR018247 EF-Hand 1, calcium-binding site [PS00018] (68-80)

Foldseek 3Di:
DDPPPVPPPVPPDPPPPDDDDPPPVVPPPVPQPDQLQVLCVVQVPVPPQWAALVSDDDPCNVCVVVLPPVPPRIHHSVSSNVPPRPPPPPPD

Radius of gyration: 27.97 Å; Cα contacts (8 Å, |Δi|>4): 55; chains: 1; bounding box: 72×38×55 Å

Organism: NCBI:txid248905

Secondary structure (DSSP, 8-state):
---TTSTTSSSSSS-----------------PPPPHHHHHHHH-SS-SSSEETTT--THHHHTHHHH-SS-SSEE-HHHHHHS---------

pLDDT: mean 74.1, std 19.07, range [44.62, 95.06]

Nearest PDB structures (foldseek):
  6wu5-assembly1_A  TM=7.150E-01  e=8.321E-01  Homo sapiens
  3igo-assembly1_A  TM=7.752E-01  e=2.024E+00  Cryptosporidium parvum Iowa II
  6iih-assembly1_B  TM=6.786E-01  e=2.780E+00  Tequatrovirus T4
  2ct9-assembly3_A  TM=5.985E-01  e=2.298E+00  Rattus norvegicus
  1snl-assembly1_A  TM=5.246E-01  e=4.922E+00  Homo sapiens

Sequence (92 aa):
MNKKSFYTAIATVAFTLIAVQTASAQEKRGQEPPSATELIKQMDANEDGKLSEKEVKGPIKNDFSKIDTNEDGYLSLEELKEAPKPKRGKKQ

Mean predicted aligned error: 14.89 Å